Protein AF-A0A942A906-F1 (afdb_monomer_lite)

pLDDT: mean 72.09, std 16.48, range [29.58, 92.0]

Foldseek 3Di:
DVVVVVVVVVVVVVVVVVVVVVVVVVVVVVVVDPDDPVVVVVVVVVVVVVVVVVVVVCVVCVPVVVVVVVPLPQAPAADDPPDDPVNVVVVLVVVLVVQPDDDPVRHGDDSVVSVVVVVSNHD

Structure (mmCIF, N/CA/C/O backbone):
data_AF-A0A942A906-F1
#
_entry.id   AF-A0A942A906-F1
#
loop_
_atom_site.group_PDB
_atom_site.id
_atom_site.type_symbol
_atom_site.label_atom_id
_atom_site.label_alt_id
_atom_site.label_comp_id
_atom_site.label_asym_id
_atom_site.label_entity_id
_atom_site.label_seq_id
_atom_site.pdbx_PDB_ins_code
_atom_site.Cartn_x
_atom_site.Cartn_y
_atom_site.Cartn_z
_atom_site.occupancy
_atom_site.B_iso_or_equiv
_atom_site.auth_seq_id
_atom_site.auth_comp_id
_atom_site.auth_asym_id
_atom_site.auth_atom_id
_atom_site.pdbx_PDB_model_num
ATOM 1 N N . MET A 1 1 ? 7.268 -0.676 -21.645 1.00 37.44 1 MET A N 1
ATOM 2 C CA . MET A 1 1 ? 7.557 -1.535 -20.474 1.00 37.44 1 MET A CA 1
ATOM 3 C C . MET A 1 1 ? 8.355 -0.828 -19.366 1.00 37.44 1 MET A C 1
ATOM 5 O O . MET A 1 1 ? 8.077 -1.101 -18.215 1.00 37.44 1 MET A O 1
ATOM 9 N N . LEU A 1 2 ? 9.267 0.119 -19.655 1.00 29.58 2 LEU A N 1
ATOM 10 C CA . LEU A 1 2 ? 10.007 0.871 -18.611 1.00 29.58 2 LEU A CA 1
ATOM 11 C C . LEU A 1 2 ? 9.191 1.970 -17.884 1.00 29.58 2 LEU A C 1
ATOM 13 O O . LEU A 1 2 ? 9.541 2.383 -16.783 1.00 29.58 2 LEU A O 1
ATOM 17 N N . VAL A 1 3 ? 8.110 2.467 -18.497 1.00 37.16 3 VAL A N 1
ATOM 18 C CA . VAL A 1 3 ? 7.319 3.598 -17.972 1.00 37.16 3 VAL A CA 1
ATOM 19 C C . VAL A 1 3 ? 6.361 3.185 -16.845 1.00 37.16 3 VAL A C 1
ATOM 21 O O . VAL A 1 3 ? 6.133 3.982 -15.937 1.00 37.16 3 VAL A O 1
ATOM 24 N N . SER A 1 4 ? 5.829 1.952 -16.840 1.00 41.72 4 SER A N 1
ATOM 25 C CA . SER A 1 4 ? 4.913 1.513 -15.769 1.00 41.72 4 SER A CA 1
ATOM 26 C C . SER A 1 4 ? 5.662 1.241 -14.459 1.00 41.72 4 SER A C 1
ATOM 28 O O . SER A 1 4 ? 5.161 1.584 -13.389 1.00 41.72 4 SER A O 1
ATOM 30 N N . THR A 1 5 ? 6.910 0.763 -14.539 1.00 42.78 5 THR A N 1
ATOM 31 C CA . THR A 1 5 ? 7.800 0.581 -13.384 1.00 42.78 5 THR A CA 1
ATOM 32 C C . THR A 1 5 ? 8.054 1.906 -12.659 1.00 42.78 5 THR A C 1
ATOM 34 O O . THR A 1 5 ? 7.958 1.963 -11.437 1.00 42.78 5 THR A O 1
ATOM 37 N N . ASN A 1 6 ? 8.261 3.005 -13.396 1.00 48.62 6 ASN A N 1
ATOM 38 C CA . ASN A 1 6 ? 8.459 4.337 -12.807 1.00 48.62 6 ASN A CA 1
ATOM 39 C C . ASN A 1 6 ? 7.214 4.879 -12.082 1.00 48.62 6 ASN A C 1
ATOM 41 O O . ASN A 1 6 ? 7.346 5.625 -11.113 1.00 48.62 6 ASN A O 1
ATOM 45 N N . ARG A 1 7 ? 6.003 4.500 -12.512 1.00 48.91 7 ARG A N 1
ATOM 46 C CA . ARG A 1 7 ? 4.741 4.975 -11.910 1.00 48.91 7 ARG A CA 1
ATOM 47 C C . ARG A 1 7 ? 4.3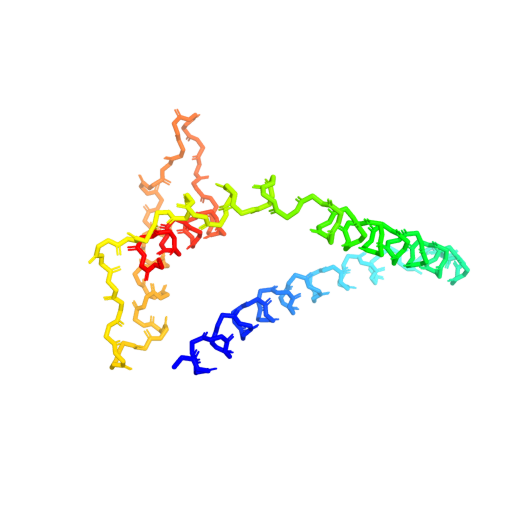87 4.212 -10.630 1.00 48.91 7 ARG A C 1
ATOM 49 O O . ARG A 1 7 ? 3.918 4.828 -9.678 1.00 48.91 7 ARG A O 1
ATOM 56 N N . ILE A 1 8 ? 4.686 2.913 -10.574 1.00 52.00 8 ILE A N 1
ATOM 57 C CA . ILE A 1 8 ? 4.527 2.084 -9.364 1.00 52.00 8 ILE A CA 1
ATOM 58 C C . ILE A 1 8 ? 5.540 2.499 -8.289 1.00 52.00 8 ILE A C 1
ATOM 60 O O . ILE A 1 8 ? 5.179 2.658 -7.124 1.00 52.00 8 ILE A O 1
ATOM 64 N N . ILE A 1 9 ? 6.788 2.776 -8.687 1.00 55.62 9 ILE A N 1
ATOM 65 C CA . ILE A 1 9 ? 7.816 3.308 -7.781 1.00 55.62 9 ILE A CA 1
ATOM 66 C C . ILE A 1 9 ? 7.381 4.667 -7.212 1.00 55.62 9 ILE A C 1
ATOM 68 O O . ILE A 1 9 ? 7.531 4.895 -6.016 1.00 55.62 9 ILE A O 1
ATOM 72 N N . ALA A 1 10 ? 6.776 5.545 -8.020 1.00 53.97 10 ALA A N 1
ATOM 73 C CA . ALA A 1 10 ? 6.285 6.843 -7.552 1.00 53.97 10 ALA A CA 1
ATOM 74 C C . ALA A 1 10 ? 5.132 6.730 -6.532 1.00 53.97 10 ALA A C 1
ATOM 76 O O . ALA A 1 10 ? 5.112 7.485 -5.560 1.00 53.97 10 ALA A O 1
ATOM 77 N N . PHE A 1 11 ? 4.210 5.773 -6.704 1.00 52.47 11 PHE A N 1
ATOM 78 C CA . PHE A 1 11 ? 3.159 5.487 -5.717 1.00 52.47 11 PHE A CA 1
ATOM 79 C C . PHE A 1 11 ? 3.720 4.961 -4.402 1.00 52.47 11 PHE A C 1
ATOM 81 O O . PHE A 1 11 ? 3.345 5.448 -3.336 1.00 52.47 11 PHE A O 1
ATOM 88 N N . TYR A 1 12 ? 4.658 4.016 -4.484 1.00 56.53 12 TYR A N 1
ATOM 89 C CA . TYR A 1 12 ? 5.374 3.523 -3.314 1.00 56.53 12 TYR A CA 1
ATOM 90 C C . TYR A 1 12 ? 6.107 4.659 -2.598 1.00 56.53 12 TYR A C 1
ATOM 92 O O . TYR A 1 12 ? 5.995 4.774 -1.384 1.00 56.53 12 TYR A O 1
ATOM 100 N N . TYR A 1 13 ? 6.782 5.549 -3.333 1.00 54.97 13 TYR A N 1
ATOM 101 C CA . TYR A 1 13 ? 7.473 6.703 -2.753 1.00 54.97 13 TYR A CA 1
ATOM 102 C C . TYR A 1 13 ? 6.521 7.708 -2.102 1.00 54.97 13 TYR A C 1
ATOM 104 O O . TYR A 1 13 ? 6.848 8.233 -1.044 1.00 54.97 13 TYR A O 1
ATOM 112 N N . ALA A 1 14 ? 5.353 7.981 -2.686 1.00 58.41 14 ALA A N 1
ATOM 113 C CA . ALA A 1 14 ? 4.393 8.932 -2.125 1.00 58.41 14 ALA A CA 1
ATOM 114 C C . ALA A 1 14 ? 3.747 8.415 -0.827 1.00 58.41 14 ALA A C 1
ATOM 116 O O . ALA A 1 14 ? 3.630 9.165 0.144 1.00 58.41 14 ALA A O 1
ATOM 117 N N . ILE A 1 15 ? 3.383 7.129 -0.791 1.00 62.69 15 ILE A N 1
ATOM 118 C CA . ILE A 1 15 ? 2.852 6.466 0.409 1.00 62.69 15 ILE A CA 1
ATOM 119 C C . ILE A 1 15 ? 3.948 6.381 1.478 1.00 62.69 15 ILE A C 1
ATOM 121 O O . ILE A 1 15 ? 3.737 6.809 2.610 1.00 62.69 15 ILE A O 1
ATOM 125 N N . PHE A 1 16 ? 5.157 5.961 1.093 1.00 58.25 16 PHE A N 1
ATOM 126 C CA . PHE A 1 16 ? 6.313 5.889 1.985 1.00 58.25 16 PHE A CA 1
ATOM 127 C C . PHE A 1 16 ? 6.698 7.256 2.565 1.00 58.25 16 PHE A C 1
ATOM 129 O O . PHE A 1 16 ? 7.010 7.347 3.746 1.00 58.25 16 PHE A O 1
ATOM 136 N N . LEU A 1 17 ? 6.642 8.340 1.782 1.00 52.59 17 LEU A N 1
ATOM 137 C CA . LEU A 1 17 ? 6.932 9.695 2.261 1.00 52.59 17 LEU A CA 1
ATOM 138 C C . LEU A 1 17 ? 5.856 10.195 3.240 1.00 52.59 17 LEU A C 1
ATOM 140 O O . LEU A 1 17 ? 6.182 10.867 4.217 1.00 52.59 17 LEU A O 1
ATOM 144 N N . SER A 1 18 ? 4.586 9.850 3.006 1.00 54.06 18 SER A N 1
ATOM 145 C CA . SER A 1 18 ? 3.477 10.193 3.905 1.00 54.06 18 SER A CA 1
ATOM 146 C C . SER A 1 18 ? 3.598 9.466 5.249 1.00 54.06 18 SER A C 1
ATOM 148 O O . SER A 1 18 ? 3.534 10.100 6.307 1.00 54.06 18 SER A O 1
ATOM 150 N N . ASP A 1 19 ? 3.898 8.166 5.205 1.00 57.78 19 ASP A N 1
ATOM 151 C CA . ASP A 1 19 ? 4.149 7.350 6.392 1.00 57.78 19 ASP A CA 1
ATOM 152 C C .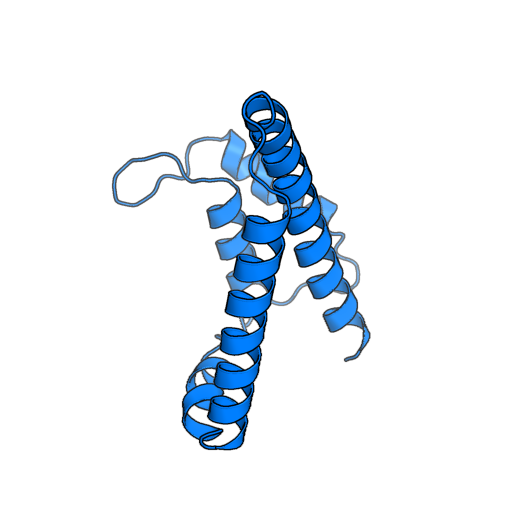 ASP A 1 19 ? 5.437 7.782 7.109 1.00 57.78 19 ASP A C 1
ATOM 154 O O . ASP A 1 19 ? 5.456 7.858 8.334 1.00 57.78 19 ASP A O 1
ATOM 158 N N . TYR A 1 20 ? 6.489 8.169 6.377 1.00 56.50 20 TYR A N 1
ATOM 159 C CA . TYR A 1 20 ? 7.738 8.698 6.937 1.00 56.50 20 TYR A CA 1
ATOM 160 C C . TYR A 1 20 ? 7.539 10.041 7.647 1.00 56.50 20 TYR A C 1
ATOM 162 O O . TYR A 1 20 ? 8.129 10.263 8.698 1.00 56.50 20 TYR A O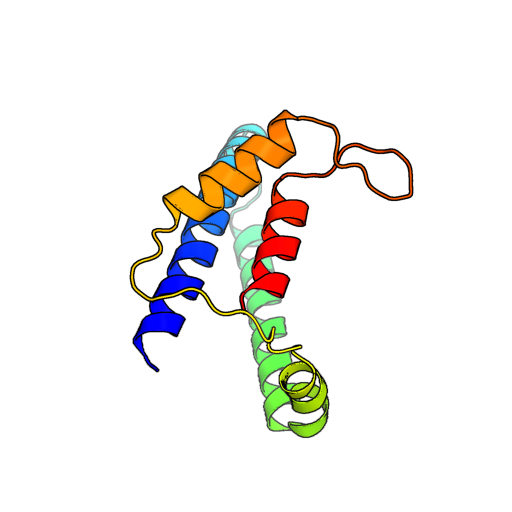 1
ATOM 170 N N . ILE A 1 21 ? 6.689 10.936 7.133 1.00 59.31 21 ILE A N 1
ATOM 171 C CA . ILE A 1 21 ? 6.349 12.205 7.802 1.00 59.31 21 ILE A CA 1
ATOM 172 C C . ILE A 1 21 ? 5.523 11.947 9.073 1.00 59.31 21 ILE A C 1
ATOM 174 O O . ILE A 1 21 ? 5.746 12.599 10.098 1.00 59.31 21 ILE A O 1
ATOM 178 N N . GLY A 1 22 ? 4.603 10.977 9.034 1.00 58.88 22 GLY A N 1
ATOM 179 C CA . GLY A 1 22 ? 3.860 10.514 10.209 1.00 58.88 22 GLY A CA 1
ATOM 180 C C . GLY A 1 22 ? 4.773 9.890 11.269 1.00 58.88 22 GLY A C 1
ATOM 181 O O . GLY A 1 22 ? 4.705 10.260 12.443 1.00 58.88 22 GLY A O 1
ATOM 182 N N . LEU A 1 23 ? 5.693 9.021 10.843 1.00 52.88 23 LEU A N 1
ATOM 183 C CA . LEU A 1 23 ? 6.688 8.378 11.694 1.00 52.88 23 LEU A CA 1
ATOM 184 C C . LEU A 1 23 ? 7.674 9.403 12.262 1.00 52.88 23 LEU A C 1
ATOM 186 O O . LEU A 1 23 ? 7.928 9.371 13.456 1.00 52.88 23 LEU A O 1
ATOM 190 N N . ASN A 1 24 ? 8.150 10.376 11.476 1.00 51.69 24 ASN A N 1
ATOM 191 C CA . ASN A 1 24 ? 9.008 11.461 11.966 1.00 51.69 24 ASN A CA 1
ATOM 192 C C . ASN A 1 24 ? 8.299 12.352 12.986 1.00 51.69 24 ASN A C 1
ATOM 194 O O . ASN A 1 24 ? 8.943 12.831 13.908 1.00 51.69 24 ASN A O 1
ATOM 198 N N . ARG A 1 25 ? 6.980 12.563 12.888 1.00 54.00 25 ARG A N 1
ATOM 199 C CA . ARG A 1 25 ? 6.217 13.262 13.939 1.00 54.00 25 ARG A CA 1
ATOM 200 C C . ARG A 1 25 ? 6.140 12.456 15.236 1.00 54.00 25 ARG A C 1
ATOM 202 O O . ARG A 1 25 ? 6.270 13.038 16.310 1.00 54.00 25 ARG A O 1
ATOM 209 N N . ILE A 1 26 ? 5.962 11.139 15.144 1.00 55.09 26 ILE A N 1
ATOM 210 C CA . ILE A 1 26 ? 5.924 10.235 16.305 1.00 55.09 26 ILE A CA 1
ATOM 211 C C . ILE A 1 26 ? 7.323 10.089 16.925 1.00 55.09 26 ILE A C 1
ATOM 213 O O . ILE A 1 26 ? 7.469 10.170 18.142 1.00 55.09 26 ILE A O 1
ATOM 217 N N . VAL A 1 27 ? 8.359 9.963 16.095 1.00 49.88 27 VAL A N 1
ATOM 218 C CA . VAL A 1 27 ? 9.773 9.871 16.485 1.00 49.88 27 VAL A CA 1
ATOM 219 C C . VAL A 1 27 ? 10.272 11.199 17.058 1.00 49.88 27 VAL A C 1
ATOM 221 O O . VAL A 1 27 ? 10.904 11.184 18.107 1.00 49.88 27 VAL A O 1
ATOM 224 N N . CYS A 1 28 ? 9.913 12.355 16.485 1.00 51.91 28 CYS A N 1
ATOM 225 C CA . CYS A 1 28 ? 10.178 13.669 17.091 1.00 51.91 28 CYS A CA 1
ATOM 226 C C . CYS A 1 28 ? 9.441 13.858 18.427 1.00 51.91 28 CYS A C 1
ATOM 228 O O . CYS A 1 28 ? 9.976 14.514 19.316 1.00 51.91 28 CYS A O 1
ATOM 230 N N . GLY A 1 29 ? 8.258 13.257 18.603 1.00 52.09 29 GLY A N 1
ATOM 231 C CA . GLY A 1 29 ? 7.561 13.189 19.893 1.00 52.09 29 GLY A CA 1
ATOM 232 C C . GLY A 1 29 ? 8.227 12.249 20.911 1.00 52.09 29 GLY A C 1
ATOM 233 O O . GLY A 1 29 ? 8.184 12.512 22.113 1.00 52.09 29 GLY A O 1
ATOM 234 N N . LEU A 1 30 ? 8.892 11.185 20.445 1.00 48.88 30 LEU A N 1
ATOM 235 C CA . LEU A 1 30 ? 9.670 10.248 21.268 1.00 48.88 30 LEU A CA 1
ATOM 236 C C . LEU A 1 30 ? 11.096 10.736 21.585 1.00 48.88 30 LEU A C 1
ATOM 238 O O . LEU A 1 30 ? 11.678 10.291 22.574 1.00 48.88 30 LEU A O 1
ATOM 242 N N . ASN A 1 31 ? 11.645 11.670 20.801 1.00 47.44 31 ASN A N 1
ATOM 243 C CA . ASN A 1 31 ? 13.017 12.183 20.926 1.00 47.44 31 ASN A CA 1
ATOM 244 C C . ASN A 1 31 ? 13.266 13.015 22.205 1.00 47.44 31 ASN A C 1
ATOM 246 O O . ASN A 1 31 ? 14.387 13.442 22.475 1.00 47.44 31 ASN A O 1
ATOM 250 N N . ASN A 1 32 ? 12.245 13.182 23.054 1.00 46.44 32 ASN A N 1
ATOM 251 C CA . ASN A 1 32 ? 12.414 13.614 24.446 1.00 46.44 32 ASN A CA 1
ATOM 252 C C . ASN A 1 32 ? 13.106 12.552 25.327 1.00 46.44 32 ASN A C 1
ATOM 254 O O . ASN A 1 32 ? 13.440 12.825 26.480 1.00 46.44 32 ASN A O 1
ATOM 258 N N . LYS A 1 33 ? 13.370 11.352 24.798 1.00 55.91 33 LYS A N 1
ATOM 259 C CA . LYS A 1 33 ? 14.303 10.377 25.366 1.00 55.91 33 LYS A CA 1
ATOM 260 C C . LYS A 1 33 ? 15.418 10.157 24.352 1.00 55.91 33 LYS A C 1
ATOM 262 O O . LYS A 1 33 ? 15.172 9.596 23.292 1.00 55.91 33 LYS A O 1
ATOM 267 N N . LYS A 1 34 ? 16.639 10.594 24.680 1.00 51.25 34 LYS A N 1
ATOM 268 C CA . LYS A 1 34 ? 17.858 10.321 23.902 1.00 51.25 34 LYS A CA 1
ATOM 269 C C . LYS A 1 34 ? 18.022 8.803 23.725 1.00 51.25 34 LYS A C 1
ATOM 271 O O . LYS A 1 34 ? 18.630 8.157 24.575 1.00 51.25 34 LYS A O 1
ATOM 276 N N . MET A 1 35 ? 17.482 8.227 22.651 1.00 61.22 35 MET A N 1
ATOM 277 C CA . MET A 1 35 ? 17.911 6.909 22.191 1.00 61.22 35 MET A CA 1
ATOM 278 C C . MET A 1 35 ? 19.276 7.090 21.521 1.00 61.22 35 MET A C 1
ATOM 280 O O . MET A 1 35 ? 19.427 7.974 20.676 1.00 61.22 35 MET A O 1
ATOM 284 N N . PRO A 1 36 ? 20.301 6.325 21.927 1.00 67.00 36 PRO A N 1
ATOM 285 C CA . PRO A 1 36 ? 21.643 6.493 21.399 1.00 67.00 36 PRO A CA 1
ATOM 286 C C . PRO A 1 36 ? 21.633 6.136 19.912 1.00 67.00 36 PRO A C 1
ATOM 288 O O . PRO A 1 36 ? 21.200 5.048 19.548 1.00 67.00 36 PRO A O 1
ATOM 291 N N . TYR A 1 37 ? 22.139 7.036 19.066 1.00 62.44 37 TYR A N 1
ATOM 292 C CA . TYR A 1 37 ? 22.309 6.856 17.615 1.00 62.44 37 TYR A CA 1
ATOM 293 C C . TYR A 1 37 ? 22.883 5.484 17.216 1.00 62.44 37 TYR A C 1
ATOM 295 O O . TYR A 1 37 ? 22.584 4.975 16.142 1.00 62.44 37 TYR A O 1
ATOM 303 N N . LEU A 1 38 ? 23.658 4.869 18.110 1.00 70.00 38 LEU A N 1
ATOM 304 C CA . LEU A 1 38 ? 24.199 3.522 17.977 1.00 70.00 38 LEU A CA 1
ATOM 305 C C . LEU A 1 38 ? 23.114 2.443 17.789 1.00 70.00 38 LEU A C 1
ATOM 307 O O . LEU A 1 38 ? 23.270 1.571 16.946 1.00 70.00 38 LEU A O 1
ATOM 311 N N . HIS A 1 39 ? 21.983 2.544 18.494 1.00 78.88 39 HIS A N 1
ATOM 312 C CA . HIS A 1 39 ? 20.890 1.571 18.399 1.00 78.88 39 HIS A CA 1
ATOM 313 C C . HIS A 1 39 ? 20.214 1.582 17.021 1.00 78.88 39 HIS A C 1
ATOM 315 O O . HIS A 1 39 ? 19.922 0.528 16.469 1.00 78.88 39 HIS A O 1
ATOM 321 N N . LEU A 1 40 ? 20.023 2.771 16.440 1.00 79.69 40 LEU A N 1
ATOM 322 C CA . LEU A 1 40 ? 19.451 2.918 15.097 1.00 79.69 40 LEU A CA 1
ATOM 323 C C . LEU A 1 40 ? 20.392 2.364 14.017 1.00 79.69 40 LEU A C 1
ATOM 325 O O . LEU A 1 40 ? 19.935 1.800 13.025 1.00 79.69 40 LEU A O 1
ATOM 329 N N . ILE A 1 41 ? 21.706 2.512 14.212 1.00 79.75 41 ILE A N 1
ATOM 330 C CA . ILE A 1 41 ? 22.721 1.954 13.309 1.00 79.75 41 ILE A CA 1
ATOM 331 C C . ILE A 1 41 ? 22.705 0.423 13.374 1.00 79.75 41 ILE A C 1
ATOM 333 O O . ILE A 1 41 ? 22.675 -0.226 12.329 1.00 79.75 41 ILE A O 1
ATOM 337 N N . ASP A 1 42 ? 22.665 -0.153 14.576 1.00 81.81 42 ASP A N 1
ATOM 338 C CA . ASP A 1 42 ? 22.599 -1.606 14.759 1.00 81.81 42 ASP A CA 1
ATOM 339 C C . ASP A 1 42 ? 21.320 -2.201 14.147 1.00 81.81 42 ASP A C 1
ATOM 341 O O . ASP A 1 42 ? 21.362 -3.250 13.498 1.00 81.81 42 ASP A O 1
ATOM 345 N N . GLU A 1 43 ? 20.189 -1.506 14.278 1.00 84.75 43 GLU A N 1
ATOM 346 C CA . GLU A 1 43 ? 18.918 -1.917 13.679 1.00 84.75 43 GLU A CA 1
ATOM 347 C C . GLU A 1 43 ? 18.963 -1.860 12.143 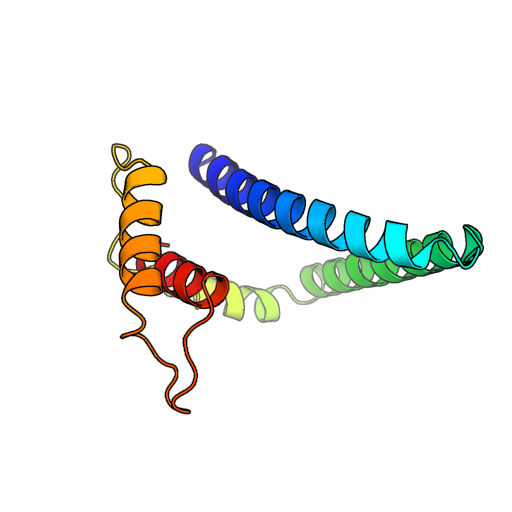1.00 84.75 43 GLU A C 1
ATOM 349 O O . GLU A 1 43 ? 18.580 -2.823 11.472 1.00 84.75 43 GLU A O 1
ATOM 354 N N . ALA A 1 44 ? 19.521 -0.789 11.570 1.00 87.50 44 ALA A N 1
ATOM 355 C CA . ALA A 1 44 ? 19.706 -0.662 10.125 1.00 87.50 44 ALA A CA 1
ATOM 356 C C . ALA A 1 44 ? 20.633 -1.753 9.556 1.00 87.50 44 ALA A C 1
ATOM 358 O O . ALA A 1 44 ? 20.351 -2.325 8.499 1.00 87.50 44 ALA A O 1
ATOM 359 N N . ILE A 1 45 ? 21.710 -2.097 10.272 1.00 89.06 45 ILE A N 1
ATOM 360 C CA . ILE A 1 45 ? 22.601 -3.211 9.915 1.00 89.06 45 ILE A CA 1
ATOM 361 C C . ILE A 1 45 ? 21.847 -4.548 9.986 1.00 89.06 45 ILE A C 1
ATOM 363 O O . ILE A 1 45 ? 21.997 -5.396 9.101 1.00 89.06 45 ILE A O 1
ATOM 367 N N . GLY A 1 46 ? 21.013 -4.745 11.009 1.00 92.00 46 GLY A N 1
ATOM 368 C CA . GLY A 1 46 ? 20.146 -5.916 11.142 1.00 92.00 46 GLY A CA 1
ATOM 369 C C . GLY A 1 46 ? 19.218 -6.098 9.939 1.00 92.00 46 GLY A C 1
ATOM 370 O O . GLY A 1 46 ? 19.162 -7.187 9.362 1.00 92.00 46 GLY A O 1
ATOM 371 N N . LEU A 1 47 ? 18.560 -5.020 9.509 1.00 89.31 47 LEU A N 1
ATOM 372 C CA . LEU A 1 47 ? 17.688 -5.015 8.332 1.00 89.31 47 LEU A CA 1
ATOM 373 C C . LEU A 1 47 ? 18.455 -5.332 7.044 1.00 89.31 47 LEU A C 1
ATOM 375 O O . LEU A 1 47 ? 18.038 -6.198 6.274 1.00 89.31 47 LEU A O 1
ATOM 379 N N . LEU A 1 48 ? 19.620 -4.713 6.839 1.00 91.25 48 LEU A N 1
ATOM 380 C CA . LEU A 1 48 ? 20.456 -4.961 5.662 1.00 91.25 48 LEU A CA 1
ATOM 381 C C . LEU A 1 48 ? 20.896 -6.433 5.569 1.00 91.25 48 LEU A C 1
ATOM 383 O O . LEU A 1 48 ? 20.893 -7.034 4.494 1.00 91.25 48 LEU A O 1
ATOM 387 N N . ASN A 1 49 ? 21.215 -7.052 6.706 1.00 88.50 49 ASN A N 1
ATOM 388 C CA . ASN A 1 49 ? 21.566 -8.469 6.766 1.00 88.50 49 ASN A CA 1
ATOM 389 C C . ASN A 1 49 ? 20.394 -9.395 6.409 1.00 88.50 49 ASN A C 1
ATOM 391 O O . ASN A 1 49 ? 20.610 -10.470 5.839 1.00 88.50 49 ASN A O 1
ATOM 395 N N . ILE A 1 50 ? 19.162 -8.999 6.736 1.00 88.94 50 ILE A N 1
ATOM 396 C CA . ILE A 1 50 ? 17.949 -9.727 6.347 1.00 88.94 50 ILE A CA 1
ATOM 397 C C . ILE A 1 50 ? 17.729 -9.607 4.837 1.00 88.94 50 ILE A C 1
ATOM 399 O O . ILE A 1 50 ? 17.539 -10.630 4.181 1.00 88.94 50 ILE A O 1
ATOM 403 N N . GLU A 1 51 ? 17.847 -8.408 4.268 1.00 86.44 51 GLU A N 1
ATOM 404 C CA . GLU A 1 51 ? 17.709 -8.183 2.823 1.00 86.44 51 GLU A CA 1
ATOM 405 C C . GLU A 1 51 ? 18.733 -8.996 2.018 1.00 86.44 51 GLU A C 1
ATOM 407 O O . GLU A 1 51 ? 18.371 -9.762 1.121 1.00 86.44 51 GLU A O 1
ATOM 412 N N . ILE A 1 52 ? 20.014 -8.944 2.406 1.00 90.56 52 ILE A N 1
ATOM 413 C CA . ILE A 1 52 ? 21.076 -9.751 1.778 1.00 90.56 52 ILE A CA 1
ATOM 414 C C . ILE A 1 52 ? 20.743 -11.244 1.856 1.00 90.56 52 ILE A C 1
ATOM 416 O O . ILE A 1 52 ? 20.968 -11.996 0.903 1.00 90.56 52 ILE A O 1
ATOM 420 N N . ARG A 1 53 ? 20.202 -11.698 2.991 1.00 91.25 53 ARG A N 1
ATOM 421 C CA . ARG A 1 53 ? 19.790 -13.089 3.175 1.00 91.25 53 ARG A CA 1
ATOM 422 C C . ARG A 1 53 ? 18.654 -13.447 2.221 1.00 91.25 53 ARG A C 1
ATOM 424 O O . ARG A 1 53 ? 18.773 -14.457 1.534 1.00 91.25 53 ARG A O 1
ATOM 431 N N . ILE A 1 54 ? 17.602 -12.635 2.131 1.00 83.56 54 ILE A N 1
ATOM 432 C CA . ILE A 1 54 ? 16.464 -12.856 1.223 1.00 83.56 54 ILE A CA 1
ATOM 433 C C . ILE A 1 54 ? 16.938 -12.922 -0.232 1.00 83.56 54 ILE A C 1
ATOM 435 O O . ILE A 1 54 ? 16.559 -13.844 -0.955 1.00 83.56 54 ILE A O 1
ATOM 439 N N . VAL A 1 55 ? 17.819 -12.011 -0.651 1.00 85.00 55 VAL A N 1
ATOM 440 C CA . VAL A 1 55 ? 18.409 -12.020 -1.999 1.00 85.00 55 VAL A CA 1
ATOM 441 C C . VAL A 1 55 ? 19.177 -13.317 -2.256 1.00 85.00 55 VAL A C 1
ATOM 443 O O . VAL A 1 55 ? 18.979 -13.952 -3.292 1.00 85.00 55 VAL A O 1
ATOM 446 N N . LYS A 1 56 ? 19.991 -13.779 -1.297 1.00 89.06 56 LYS A N 1
ATOM 447 C CA . LYS A 1 56 ? 20.680 -15.076 -1.404 1.00 89.06 56 LYS A CA 1
ATOM 448 C C . LYS A 1 56 ? 19.701 -16.241 -1.568 1.00 89.06 56 LYS A C 1
ATOM 450 O O . LYS A 1 56 ? 19.951 -17.119 -2.390 1.00 89.06 56 LYS A O 1
ATOM 455 N N . TRP A 1 57 ? 18.588 -16.251 -0.832 1.00 86.00 57 TRP A N 1
ATOM 456 C CA . TRP A 1 57 ? 17.551 -17.279 -0.984 1.00 86.00 57 TRP A CA 1
ATOM 457 C C . TRP A 1 57 ? 16.868 -17.217 -2.352 1.00 86.00 57 TRP A C 1
ATOM 459 O O . TRP A 1 57 ? 16.663 -18.269 -2.953 1.00 86.00 57 TRP A O 1
ATOM 469 N N . ARG A 1 58 ? 16.590 -16.019 -2.885 1.00 79.25 58 ARG A N 1
ATOM 470 C CA . ARG A 1 58 ? 16.024 -15.847 -4.236 1.00 79.25 58 ARG A CA 1
ATOM 471 C C . ARG A 1 58 ? 16.935 -16.390 -5.330 1.00 79.25 58 ARG A C 1
ATOM 473 O O . ARG A 1 58 ? 16.449 -17.036 -6.249 1.00 79.25 58 ARG A O 1
ATOM 480 N N . ILE A 1 59 ? 18.241 -16.152 -5.216 1.00 83.69 59 ILE A N 1
ATOM 481 C CA . ILE A 1 59 ? 19.231 -16.687 -6.162 1.00 83.69 59 ILE A CA 1
ATOM 482 C C . ILE A 1 59 ? 19.317 -18.213 -6.039 1.00 83.69 59 ILE A C 1
ATOM 484 O O . ILE A 1 59 ? 19.417 -18.907 -7.046 1.00 83.69 59 ILE A O 1
ATOM 488 N N . LYS A 1 60 ? 19.266 -18.745 -4.810 1.00 92.00 60 LYS A N 1
ATOM 489 C CA . LYS A 1 60 ? 19.416 -20.182 -4.550 1.00 92.00 60 LYS A CA 1
ATOM 490 C C . LYS A 1 60 ? 18.184 -21.007 -4.942 1.00 92.00 60 LYS A C 1
ATOM 492 O O . LYS A 1 60 ? 18.347 -22.149 -5.356 1.00 92.00 60 LYS A O 1
ATOM 497 N N . TYR A 1 61 ? 16.979 -20.451 -4.813 1.00 84.69 61 TYR A N 1
ATOM 498 C CA . TYR A 1 61 ? 15.718 -21.158 -5.071 1.00 84.69 61 TYR A CA 1
ATOM 499 C C . TYR A 1 61 ? 14.720 -20.287 -5.852 1.00 84.69 61 TYR A C 1
ATOM 501 O O . TYR A 1 61 ? 13.679 -19.909 -5.312 1.00 84.69 61 TYR A O 1
ATOM 509 N N . PRO A 1 62 ? 14.999 -19.958 -7.124 1.00 73.56 62 PRO A N 1
ATOM 510 C CA . PRO A 1 62 ? 14.176 -19.025 -7.896 1.00 73.56 62 PRO A CA 1
ATOM 511 C C . PRO A 1 62 ? 12.719 -19.491 -8.062 1.00 73.56 62 PRO A C 1
ATOM 513 O O . PRO A 1 62 ? 11.806 -18.666 -8.021 1.00 73.56 62 PRO A O 1
ATOM 516 N N . GLU A 1 63 ? 12.472 -20.799 -8.167 1.00 76.88 63 GLU A N 1
ATOM 517 C CA . GLU A 1 63 ? 11.133 -21.354 -8.416 1.00 76.88 63 GLU A CA 1
ATOM 518 C C . GLU A 1 63 ? 10.134 -21.093 -7.275 1.00 76.88 63 GLU A C 1
ATOM 520 O O . GLU A 1 63 ? 8.961 -20.812 -7.528 1.00 76.88 63 GLU A O 1
ATOM 525 N N . GLN A 1 64 ? 10.593 -21.089 -6.017 1.00 68.69 64 GLN A N 1
ATOM 526 C CA . GLN A 1 64 ? 9.742 -20.798 -4.852 1.00 68.69 64 GLN A CA 1
ATOM 527 C C . GLN A 1 64 ? 9.248 -19.343 -4.847 1.00 68.69 64 GLN A C 1
ATOM 529 O O . GLN A 1 64 ? 8.162 -19.051 -4.348 1.00 68.69 64 GLN A O 1
ATOM 534 N N . PHE A 1 65 ? 10.025 -18.432 -5.438 1.00 63.06 65 PHE A N 1
ATOM 535 C CA . PHE A 1 65 ? 9.664 -17.020 -5.566 1.00 63.06 65 PHE A CA 1
ATOM 536 C C . PHE A 1 65 ? 8.910 -16.723 -6.871 1.00 63.06 65 PHE A C 1
ATOM 538 O O . PHE A 1 65 ? 8.102 -15.796 -6.907 1.00 63.06 65 PHE A O 1
ATOM 545 N N . GLN A 1 66 ? 9.103 -17.524 -7.924 1.00 57.91 66 GLN A N 1
ATOM 546 C CA . GLN A 1 66 ? 8.342 -17.409 -9.173 1.00 57.91 66 GLN A CA 1
ATOM 547 C C . GLN A 1 66 ? 6.874 -17.812 -9.016 1.00 57.91 66 GLN A C 1
ATOM 549 O O . GLN A 1 66 ? 6.016 -17.197 -9.641 1.00 57.91 66 GLN A O 1
ATOM 554 N N . GLN A 1 67 ? 6.546 -18.775 -8.150 1.00 53.84 67 GLN A N 1
ATOM 555 C CA . GLN A 1 67 ? 5.147 -19.148 -7.894 1.00 53.84 67 GLN A CA 1
ATOM 556 C C . GLN A 1 67 ? 4.316 -18.010 -7.269 1.00 53.84 67 GLN A C 1
ATOM 558 O O . GLN A 1 67 ? 3.101 -17.984 -7.442 1.00 53.84 67 GLN A O 1
ATOM 563 N N . HIS A 1 68 ? 4.952 -17.045 -6.594 1.00 51.06 68 HIS A N 1
ATOM 564 C CA . HIS A 1 68 ? 4.288 -15.815 -6.142 1.00 51.06 68 HIS A CA 1
ATOM 565 C C . HIS A 1 68 ? 4.135 -14.771 -7.260 1.00 51.06 68 HIS A C 1
ATOM 567 O O . HIS A 1 68 ? 3.160 -14.029 -7.254 1.00 51.06 68 HIS A O 1
ATOM 573 N N . ALA A 1 69 ? 5.056 -14.723 -8.229 1.00 50.41 69 ALA A N 1
ATOM 574 C CA . ALA A 1 69 ? 4.989 -13.790 -9.357 1.00 50.41 69 ALA A CA 1
ATOM 575 C C . ALA A 1 69 ? 4.013 -14.259 -10.453 1.00 50.41 69 ALA A C 1
ATOM 577 O O . ALA A 1 69 ? 3.237 -13.466 -10.970 1.00 50.41 69 ALA A O 1
ATOM 578 N N . ASN A 1 70 ? 3.989 -15.559 -10.760 1.00 49.16 70 ASN A N 1
ATOM 579 C CA . ASN A 1 70 ? 3.126 -16.148 -11.794 1.00 49.16 70 ASN A CA 1
ATOM 580 C C . ASN A 1 70 ? 1.669 -16.342 -11.340 1.00 49.16 70 ASN A C 1
ATOM 582 O O . ASN A 1 70 ? 0.821 -16.739 -12.133 1.00 49.16 70 ASN A O 1
ATOM 586 N N . LYS A 1 71 ? 1.384 -16.081 -10.059 1.00 51.72 71 LYS A N 1
ATOM 587 C CA . LYS A 1 71 ? 0.036 -16.059 -9.479 1.00 51.72 71 LYS A CA 1
ATOM 588 C C . LYS A 1 71 ? -0.423 -14.638 -9.139 1.00 51.72 71 LYS A C 1
ATOM 590 O O . LYS A 1 71 ? -1.440 -14.479 -8.467 1.00 51.72 71 LYS A O 1
ATOM 595 N N . LEU A 1 72 ? 0.316 -13.614 -9.584 1.00 55.81 72 LEU A N 1
ATOM 596 C CA . LEU A 1 72 ? -0.244 -12.275 -9.706 1.00 55.81 72 LEU A CA 1
ATOM 597 C C . LEU A 1 72 ? -1.370 -12.407 -10.725 1.00 55.81 72 LEU A C 1
ATOM 599 O O . LEU A 1 72 ? -1.126 -12.645 -11.906 1.00 55.81 72 LEU A O 1
ATOM 603 N N . PHE A 1 73 ? -2.602 -12.390 -10.227 1.00 54.00 73 PHE A N 1
ATOM 604 C CA . PHE A 1 73 ? -3.787 -12.278 -11.052 1.00 54.00 73 PHE A CA 1
ATOM 605 C C . PHE A 1 73 ? -3.627 -10.991 -11.853 1.00 54.00 73 PHE A C 1
ATOM 607 O O . PHE A 1 73 ? -3.907 -9.925 -11.328 1.00 54.00 73 PHE A O 1
ATOM 614 N N . LEU A 1 74 ? -3.121 -11.094 -13.082 1.00 60.44 74 LEU A N 1
ATOM 615 C CA . LEU A 1 74 ? -3.218 -10.014 -14.051 1.00 60.44 74 LEU A CA 1
ATOM 616 C C . LEU A 1 74 ? -4.709 -9.789 -14.235 1.00 60.44 74 LEU A C 1
ATOM 618 O O . LEU A 1 74 ? -5.406 -10.655 -14.782 1.00 60.44 74 LEU A O 1
ATOM 622 N N . SER A 1 75 ? -5.213 -8.686 -13.693 1.00 65.25 75 SER A N 1
ATOM 623 C CA . SER A 1 75 ? -6.609 -8.352 -13.886 1.00 65.25 75 SER A CA 1
ATOM 624 C C . SER A 1 75 ? -6.889 -8.243 -15.390 1.00 65.25 75 SER A C 1
ATOM 626 O O . SER A 1 75 ? -6.094 -7.659 -16.131 1.00 65.25 75 SER A O 1
ATOM 628 N N . PRO A 1 76 ? -8.017 -8.780 -15.892 1.00 72.88 76 PRO A N 1
ATOM 629 C CA . PRO A 1 76 ? -8.407 -8.586 -17.288 1.00 72.88 76 PRO A CA 1
ATOM 630 C C . PRO A 1 76 ? -8.674 -7.105 -17.619 1.00 72.88 76 PRO A C 1
ATOM 632 O O . PRO A 1 76 ? -8.784 -6.744 -18.791 1.00 72.88 76 PRO A O 1
ATOM 635 N N . LEU A 1 77 ? -8.795 -6.251 -16.597 1.00 77.69 77 LEU A N 1
ATOM 636 C CA . LEU A 1 77 ? -8.973 -4.813 -16.718 1.00 77.69 77 LEU A CA 1
ATOM 637 C C . LEU A 1 77 ? -7.627 -4.110 -16.520 1.00 77.69 77 LEU A C 1
ATOM 639 O O . LEU A 1 77 ? -6.967 -4.300 -15.506 1.00 77.69 77 LEU A O 1
ATOM 643 N N . HIS A 1 78 ? -7.260 -3.250 -17.467 1.00 76.25 78 HIS A N 1
ATOM 644 C CA . HIS A 1 78 ? -6.094 -2.376 -17.371 1.00 76.25 78 HIS A CA 1
ATOM 645 C C . HIS A 1 78 ? -6.526 -0.922 -17.559 1.00 76.25 78 HIS A C 1
ATOM 647 O O . HIS A 1 78 ? -7.547 -0.630 -18.185 1.00 76.25 78 HIS A O 1
ATOM 653 N N . LEU A 1 79 ? -5.747 -0.002 -17.001 1.00 79.69 79 LEU A N 1
ATOM 654 C CA . LEU A 1 79 ? -5.984 1.430 -17.152 1.00 79.69 79 LEU A CA 1
ATOM 655 C C . LEU A 1 79 ? -5.394 1.907 -18.479 1.00 79.69 79 LEU A C 1
ATOM 657 O O . LEU A 1 79 ? -4.229 1.640 -18.764 1.00 79.69 79 LEU A O 1
ATOM 661 N N . ASP A 1 80 ? -6.188 2.642 -19.257 1.00 82.50 80 ASP A N 1
ATOM 662 C CA . ASP A 1 80 ? -5.705 3.331 -20.458 1.00 82.50 80 ASP A CA 1
ATOM 663 C C . ASP A 1 80 ? -4.703 4.434 -20.072 1.00 82.50 80 ASP A C 1
ATOM 665 O O . ASP A 1 80 ? -4.812 5.050 -19.005 1.00 82.50 80 ASP A O 1
ATOM 669 N N . ASP A 1 81 ? -3.772 4.737 -20.973 1.00 76.25 81 ASP A N 1
ATOM 670 C CA . ASP A 1 81 ? -2.682 5.706 -20.819 1.00 76.25 81 ASP A CA 1
ATOM 671 C C . ASP A 1 81 ? -3.191 7.118 -20.492 1.00 76.25 81 ASP A C 1
ATOM 673 O O . ASP A 1 81 ? -2.503 7.919 -19.854 1.00 76.25 81 ASP A O 1
ATOM 677 N N . LYS A 1 82 ? -4.425 7.409 -20.917 1.00 80.69 82 LYS A N 1
ATOM 678 C CA . LYS A 1 82 ? -5.144 8.670 -20.696 1.00 80.69 82 LYS A CA 1
ATOM 679 C C . LYS A 1 82 ? -5.684 8.815 -19.276 1.00 80.69 82 LYS A C 1
ATOM 681 O O . LYS A 1 82 ? -6.100 9.906 -18.886 1.00 80.69 82 LYS A O 1
ATOM 686 N N . THR A 1 83 ? -5.707 7.733 -18.502 1.00 76.56 83 THR A N 1
ATOM 687 C CA . THR A 1 83 ? -6.262 7.745 -17.152 1.00 76.56 83 THR A CA 1
ATOM 688 C C . THR A 1 83 ? -5.294 8.436 -16.200 1.00 76.56 83 THR A C 1
ATOM 690 O O . THR A 1 83 ? -4.149 8.013 -16.010 1.00 76.56 83 THR A O 1
ATOM 693 N N . SER A 1 84 ? -5.760 9.521 -15.582 1.00 78.19 84 SER A N 1
ATOM 694 C CA . SER A 1 84 ? -5.007 10.207 -14.539 1.00 78.19 84 SER A CA 1
ATOM 695 C C . SER A 1 84 ? -5.175 9.478 -13.202 1.00 78.19 84 SER A C 1
ATOM 697 O O . SER A 1 84 ? -6.229 8.911 -12.910 1.00 78.19 84 SER A O 1
ATOM 699 N N . LEU A 1 85 ? -4.148 9.533 -12.354 1.00 74.38 85 LEU A N 1
ATOM 700 C CA . LEU A 1 85 ? -4.220 8.979 -10.996 1.00 74.38 85 LEU A CA 1
ATOM 701 C C . LEU A 1 85 ? -5.267 9.686 -10.135 1.00 74.38 85 LEU A C 1
ATOM 703 O O . LEU A 1 85 ? -5.833 9.078 -9.232 1.00 74.38 85 LEU A O 1
ATOM 707 N N . VAL A 1 86 ? -5.551 10.950 -10.452 1.00 80.94 86 VAL A N 1
ATOM 708 C CA . VAL A 1 86 ? -6.586 11.741 -9.788 1.00 80.94 86 VAL A CA 1
ATOM 709 C C . VAL A 1 86 ? -7.956 11.107 -10.007 1.00 80.94 86 VAL A C 1
ATOM 711 O O . VAL A 1 86 ? -8.692 10.956 -9.041 1.00 80.94 86 VAL A O 1
ATOM 714 N N . ASN A 1 87 ? -8.253 10.628 -11.220 1.00 83.81 87 ASN A N 1
ATOM 715 C CA . ASN A 1 87 ? -9.540 9.996 -11.532 1.00 83.81 87 ASN A CA 1
ATOM 716 C C . ASN A 1 87 ? -9.778 8.743 -10.667 1.00 83.81 87 ASN A C 1
ATOM 718 O O . ASN A 1 87 ? -10.883 8.505 -10.191 1.00 83.81 87 ASN A O 1
ATOM 722 N N . ILE A 1 88 ? -8.729 7.946 -10.433 1.00 84.25 88 ILE A N 1
ATOM 723 C CA . ILE A 1 88 ? -8.807 6.741 -9.592 1.00 84.25 88 ILE A CA 1
ATOM 724 C C . ILE A 1 88 ? -8.934 7.133 -8.121 1.00 84.25 88 ILE A C 1
ATOM 726 O O . ILE A 1 88 ? -9.778 6.598 -7.404 1.00 84.25 88 ILE A O 1
ATOM 730 N N . MET A 1 89 ? -8.122 8.093 -7.672 1.00 83.88 89 MET A N 1
ATOM 731 C CA . MET A 1 89 ? -8.139 8.558 -6.289 1.00 83.88 89 MET A CA 1
ATOM 732 C C . MET A 1 89 ? -9.476 9.205 -5.919 1.00 83.88 89 MET A C 1
ATOM 734 O O . MET A 1 89 ? -9.928 9.045 -4.790 1.00 83.88 89 MET A O 1
ATOM 738 N N . GLU A 1 90 ? -10.135 9.890 -6.851 1.00 88.38 90 GLU A N 1
ATOM 739 C CA . GLU A 1 90 ? -11.462 10.475 -6.656 1.00 88.38 90 GLU A CA 1
ATOM 740 C C . GLU A 1 90 ? -12.525 9.394 -6.418 1.00 88.38 90 GLU A C 1
ATOM 742 O O . GLU A 1 90 ? -13.296 9.491 -5.462 1.00 88.38 90 GLU A O 1
ATOM 747 N N . ILE A 1 91 ? -12.499 8.307 -7.200 1.00 88.81 91 ILE A N 1
ATOM 748 C CA . ILE A 1 91 ? -13.391 7.151 -7.010 1.00 88.81 91 ILE A CA 1
ATOM 749 C C . ILE A 1 91 ? -13.116 6.469 -5.663 1.00 88.81 91 ILE A C 1
ATOM 751 O O . ILE A 1 91 ? -14.042 6.252 -4.878 1.00 88.81 91 ILE A O 1
ATOM 755 N N . VAL A 1 92 ? -11.849 6.162 -5.362 1.00 88.31 92 VAL A N 1
ATOM 756 C CA . VAL A 1 92 ? -11.447 5.516 -4.099 1.00 88.31 92 VAL A CA 1
ATOM 757 C C . VAL A 1 92 ? -11.824 6.388 -2.896 1.00 88.31 92 VAL A C 1
ATOM 759 O O . VAL A 1 92 ? -12.368 5.887 -1.910 1.00 88.31 92 VAL A O 1
ATOM 762 N N . SER A 1 93 ? -11.609 7.702 -2.990 1.00 85.12 93 SER A N 1
ATOM 763 C CA . SER A 1 93 ? -11.951 8.660 -1.935 1.00 85.12 93 SER A CA 1
ATOM 764 C C . SER A 1 93 ? -13.461 8.792 -1.755 1.00 85.12 93 SER A C 1
ATOM 766 O O . SER A 1 93 ? -13.935 8.771 -0.622 1.00 85.12 93 SER A O 1
ATOM 768 N N . GLY A 1 94 ? -14.238 8.865 -2.840 1.00 89.44 94 GLY A N 1
ATOM 769 C CA . GLY A 1 94 ? -15.701 8.909 -2.779 1.00 89.44 94 GLY A CA 1
ATOM 770 C C . GLY A 1 94 ? -16.293 7.660 -2.121 1.00 89.44 94 GLY A C 1
ATOM 771 O O . GLY A 1 94 ? -17.164 7.756 -1.251 1.00 89.44 94 GLY A O 1
ATOM 772 N N . LEU A 1 95 ? -15.762 6.483 -2.459 1.00 89.56 95 LEU A N 1
ATOM 773 C CA . LEU A 1 95 ? -16.150 5.218 -1.835 1.00 89.56 95 LEU A CA 1
ATOM 774 C C . LEU A 1 95 ? -15.777 5.164 -0.349 1.00 89.56 95 LEU A C 1
ATOM 776 O O . LEU A 1 95 ? -16.612 4.771 0.469 1.00 89.56 95 LEU A O 1
ATOM 780 N N . PHE A 1 96 ? -14.574 5.604 0.022 1.00 88.31 96 PHE A N 1
ATOM 781 C CA . PHE A 1 96 ? -14.142 5.669 1.419 1.00 88.31 96 PHE A CA 1
ATOM 782 C C . PHE A 1 96 ? -15.020 6.622 2.249 1.00 88.31 96 PHE A C 1
ATOM 784 O O . PHE A 1 96 ? -15.512 6.254 3.318 1.00 88.31 96 PHE A O 1
ATOM 791 N N . LEU A 1 97 ? -15.294 7.822 1.728 1.00 89.38 97 LEU A N 1
ATOM 792 C CA . LEU A 1 97 ? -16.129 8.828 2.391 1.00 89.38 97 LEU A CA 1
ATOM 793 C C . LEU A 1 97 ? -17.587 8.386 2.543 1.00 89.38 97 LEU A C 1
ATOM 795 O O . LEU A 1 97 ? -18.244 8.790 3.503 1.00 89.38 97 LEU A O 1
ATOM 799 N N . SER A 1 98 ? -18.085 7.523 1.652 1.00 91.81 98 SER A N 1
ATOM 800 C CA . SER A 1 98 ? -19.441 6.975 1.755 1.00 91.81 98 SER A CA 1
ATOM 801 C C . SER A 1 98 ? -19.674 6.177 3.044 1.00 91.81 98 SER A C 1
ATOM 803 O O . SER A 1 98 ? -20.822 6.024 3.459 1.00 91.81 98 SER A O 1
ATOM 805 N N . LYS A 1 99 ? -18.606 5.641 3.667 1.00 86.56 99 LYS A N 1
ATOM 806 C CA . LYS A 1 99 ? -18.649 4.723 4.824 1.00 86.56 99 LYS A CA 1
ATOM 807 C C . LYS A 1 99 ? -19.539 3.487 4.621 1.00 86.56 99 LYS A C 1
ATOM 809 O O . LYS A 1 99 ? -19.872 2.807 5.587 1.00 86.56 99 LYS A O 1
ATOM 814 N N . ARG A 1 100 ? -19.926 3.182 3.377 1.00 88.38 100 ARG A N 1
ATOM 815 C CA . ARG A 1 100 ? -20.757 2.017 3.033 1.00 88.38 100 ARG A CA 1
ATOM 816 C C . ARG A 1 100 ? -19.937 0.758 2.778 1.00 88.38 100 ARG A C 1
ATOM 818 O O . ARG A 1 100 ? -20.496 -0.332 2.774 1.00 88.38 100 ARG A O 1
ATOM 825 N N . ILE A 1 101 ? -18.629 0.906 2.578 1.00 89.50 101 ILE A N 1
ATOM 826 C CA . ILE A 1 101 ? -17.703 -0.217 2.458 1.00 89.50 101 ILE A CA 1
ATOM 827 C C . ILE A 1 101 ? -17.176 -0.563 3.848 1.00 89.50 101 ILE A C 1
ATOM 829 O O . ILE A 1 101 ? -16.479 0.226 4.490 1.00 89.50 101 ILE A O 1
ATOM 833 N N . VAL A 1 102 ? -17.517 -1.763 4.299 1.00 91.94 102 VAL A N 1
ATOM 834 C CA . VAL A 1 102 ? -17.080 -2.336 5.570 1.00 91.94 102 VAL A CA 1
ATOM 835 C C . VAL A 1 102 ? -16.430 -3.688 5.312 1.00 91.94 102 VAL A C 1
ATOM 837 O O . VAL A 1 102 ? -16.758 -4.375 4.343 1.00 91.94 102 VAL A O 1
ATOM 840 N N . TYR A 1 103 ? -15.508 -4.085 6.180 1.00 90.38 103 TYR A N 1
ATOM 841 C CA . TYR A 1 103 ? -15.011 -5.457 6.182 1.00 90.38 103 TYR A CA 1
ATOM 842 C C . TYR A 1 103 ? -16.131 -6.426 6.588 1.00 90.38 103 TYR A C 1
ATOM 844 O O . TYR A 1 103 ? -17.115 -6.040 7.218 1.00 90.38 103 TYR A O 1
ATOM 852 N N . GLN A 1 104 ? -15.939 -7.720 6.324 1.00 87.00 104 GLN A N 1
ATOM 853 C CA . GLN A 1 104 ? -16.882 -8.775 6.731 1.00 87.00 104 GLN A CA 1
ATOM 854 C C . GLN A 1 104 ? -17.127 -8.826 8.251 1.00 87.00 104 GLN A C 1
ATOM 856 O O . GLN A 1 104 ? -18.158 -9.310 8.700 1.00 87.00 104 GLN A O 1
ATOM 861 N N . ASN A 1 105 ? -16.198 -8.292 9.048 1.00 90.06 105 ASN A N 1
ATOM 862 C CA . ASN A 1 105 ? -16.331 -8.156 10.500 1.00 90.06 105 ASN A CA 1
ATOM 863 C C . ASN A 1 105 ? -17.141 -6.912 10.940 1.00 90.06 105 ASN A C 1
ATOM 865 O O . ASN A 1 105 ? -17.208 -6.625 12.133 1.00 90.06 105 ASN A O 1
ATOM 869 N N . GLY A 1 106 ? -17.704 -6.147 9.997 1.00 88.62 106 GLY A N 1
ATOM 870 C CA . GLY A 1 106 ? -18.520 -4.955 10.246 1.00 88.62 106 GLY A CA 1
ATOM 871 C C . GLY A 1 106 ? -17.738 -3.673 10.552 1.00 88.62 106 GLY A C 1
ATOM 872 O O . GLY A 1 106 ? -18.352 -2.622 10.732 1.00 88.62 106 GLY A O 1
ATOM 873 N N . LYS A 1 107 ? -16.399 -3.715 10.608 1.00 90.88 107 LYS A N 1
ATOM 874 C CA . LYS A 1 107 ? -15.571 -2.516 10.817 1.00 90.88 107 LYS A CA 1
ATOM 875 C C . LYS A 1 107 ? -15.452 -1.692 9.527 1.00 90.88 107 LYS A C 1
ATOM 877 O O . LYS A 1 107 ? -15.419 -2.278 8.441 1.00 90.88 107 LYS A O 1
ATOM 882 N N . PRO A 1 108 ? -15.343 -0.354 9.620 1.00 87.44 108 PRO A N 1
ATOM 883 C CA . PRO A 1 108 ? -15.115 0.493 8.452 1.00 87.44 108 PRO A CA 1
ATOM 884 C C . PRO A 1 108 ? -13.787 0.143 7.774 1.00 87.44 108 PRO A C 1
ATOM 886 O O . PRO A 1 108 ? -12.799 -0.136 8.456 1.00 87.44 108 PRO A O 1
ATOM 889 N N . VAL A 1 109 ? -13.774 0.164 6.439 1.00 91.44 109 VAL A N 1
ATOM 890 C CA . VAL A 1 109 ? -12.567 -0.119 5.654 1.00 91.44 109 VAL A CA 1
ATOM 891 C C . VAL A 1 109 ? -11.524 0.985 5.832 1.00 91.44 109 VAL A C 1
ATOM 893 O O . VAL A 1 109 ? -11.872 2.164 5.888 1.00 91.44 109 VAL A O 1
ATOM 896 N N . HIS A 1 110 ? -10.242 0.628 5.906 1.00 88.44 110 HIS A N 1
ATOM 897 C CA . HIS A 1 110 ? -9.153 1.602 5.851 1.00 88.44 110 HIS A CA 1
ATOM 898 C C . HIS A 1 110 ? -8.892 2.038 4.404 1.00 88.44 110 HIS A C 1
ATOM 900 O O . HIS A 1 110 ? -8.936 1.221 3.484 1.00 88.44 110 HIS A O 1
ATOM 906 N N . LEU A 1 111 ? -8.558 3.318 4.199 1.00 82.75 111 LEU A N 1
ATOM 907 C CA . LEU A 1 111 ? -8.261 3.864 2.867 1.00 82.75 111 LEU A CA 1
ATOM 908 C C . LEU A 1 111 ? -7.131 3.090 2.170 1.00 82.75 111 LEU A C 1
ATOM 910 O O . LEU A 1 111 ? -7.208 2.826 0.974 1.00 82.75 111 LEU A O 1
ATOM 914 N N . THR A 1 112 ? -6.121 2.670 2.930 1.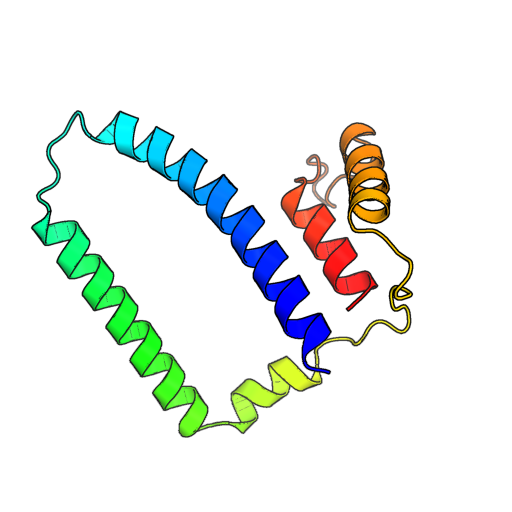00 82.69 112 THR A N 1
ATOM 915 C CA . THR A 1 112 ? -4.982 1.892 2.430 1.00 82.69 112 THR A CA 1
ATOM 916 C C . THR A 1 112 ? -5.403 0.536 1.866 1.00 82.69 112 THR A C 1
ATOM 918 O O . THR A 1 112 ? -4.924 0.133 0.811 1.00 82.69 112 THR A O 1
ATOM 921 N N . ASP A 1 113 ? -6.321 -0.161 2.534 1.00 86.81 113 ASP A N 1
ATOM 922 C CA . ASP A 1 113 ? -6.779 -1.479 2.085 1.00 86.81 113 ASP A CA 1
ATOM 923 C C . ASP A 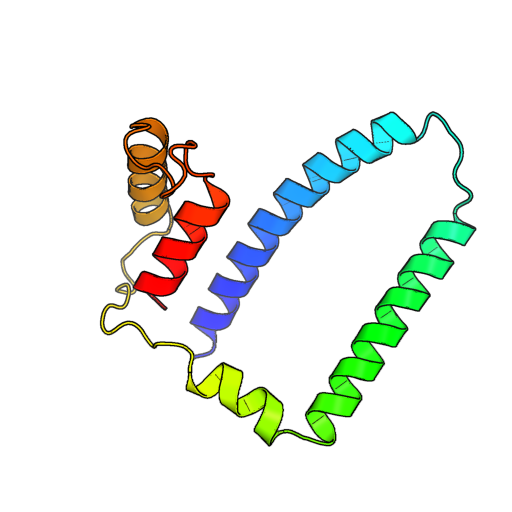1 113 ? -7.733 -1.366 0.895 1.00 86.81 113 ASP A C 1
ATOM 925 O O . ASP A 1 113 ? -7.700 -2.200 -0.009 1.00 86.81 113 ASP A O 1
ATOM 929 N N . LEU A 1 114 ? -8.528 -0.294 0.846 1.00 88.06 114 LEU A N 1
ATOM 930 C CA . LEU A 1 114 ? -9.346 0.022 -0.320 1.00 88.06 114 LEU A CA 1
ATOM 931 C C . LEU A 1 114 ? -8.472 0.360 -1.540 1.00 88.06 114 LEU A C 1
ATOM 933 O O . LEU A 1 114 ? -8.744 -0.122 -2.635 1.00 88.06 114 LEU A O 1
ATOM 937 N N . GLY A 1 115 ? -7.389 1.120 -1.351 1.00 86.69 115 GLY A N 1
ATOM 938 C CA . GLY A 1 115 ? -6.408 1.406 -2.401 1.00 86.69 115 GLY A CA 1
ATOM 939 C C . GLY A 1 115 ? -5.742 0.140 -2.946 1.00 86.69 115 GLY A C 1
ATOM 940 O O . GLY A 1 115 ? -5.675 -0.036 -4.160 1.00 86.69 115 GLY A O 1
ATOM 941 N N . LYS A 1 116 ? -5.350 -0.792 -2.067 1.00 83.88 116 LYS A N 1
ATOM 942 C CA . LYS A 1 116 ? -4.816 -2.106 -2.468 1.00 83.88 116 LYS A CA 1
ATOM 943 C C . LYS A 1 116 ? -5.827 -2.935 -3.258 1.00 83.88 116 LYS A C 1
ATOM 945 O O . LYS A 1 116 ? -5.453 -3.601 -4.212 1.00 83.88 116 LYS A O 1
ATOM 950 N N . ALA A 1 117 ? -7.111 -2.892 -2.906 1.00 86.62 117 ALA A N 1
ATOM 951 C CA . ALA A 1 117 ? -8.134 -3.599 -3.676 1.00 86.62 117 ALA A CA 1
ATOM 952 C C . ALA A 1 117 ? -8.244 -3.068 -5.118 1.00 86.62 117 ALA A C 1
ATOM 954 O O . ALA A 1 117 ? -8.411 -3.848 -6.051 1.00 86.62 117 ALA A O 1
ATOM 955 N N . PHE A 1 118 ? -8.110 -1.752 -5.308 1.00 85.88 118 PHE A N 1
ATOM 956 C CA . PHE A 1 118 ? -8.074 -1.133 -6.637 1.00 85.88 118 PHE A CA 1
ATOM 957 C C . PHE A 1 118 ? -6.775 -1.430 -7.387 1.00 85.88 118 PHE A C 1
ATOM 959 O O . PHE A 1 118 ? -6.808 -1.630 -8.596 1.00 85.88 118 PHE A O 1
ATOM 966 N N . GLU A 1 119 ? -5.649 -1.505 -6.680 1.00 80.50 119 GLU A N 1
ATOM 967 C CA . GLU A 1 119 ? -4.379 -1.964 -7.242 1.00 80.50 119 GLU A CA 1
ATOM 968 C C . GLU A 1 119 ? -4.531 -3.370 -7.839 1.00 80.50 119 GLU A C 1
ATOM 970 O O . GLU A 1 119 ? -4.219 -3.576 -9.004 1.00 80.50 119 GLU A O 1
ATOM 975 N N . TRP A 1 120 ? -5.128 -4.307 -7.098 1.00 80.31 120 TRP A N 1
ATOM 976 C CA . TRP A 1 120 ? -5.390 -5.670 -7.579 1.00 80.31 120 TRP A CA 1
ATOM 977 C C . TRP A 1 120 ? -6.390 -5.736 -8.742 1.00 80.31 120 TRP A C 1
ATOM 979 O O . TRP A 1 120 ? -6.404 -6.711 -9.486 1.00 80.31 120 TRP A O 1
ATOM 989 N N . LEU A 1 121 ? -7.263 -4.737 -8.883 1.00 81.69 121 LEU A N 1
ATOM 990 C CA . LEU A 1 121 ? -8.289 -4.706 -9.925 1.00 81.69 121 LEU A CA 1
ATOM 991 C C . LEU A 1 121 ? -7.756 -4.211 -11.275 1.00 81.69 121 LEU A C 1
ATOM 993 O O . LEU A 1 121 ? -8.392 -4.467 -12.294 1.00 81.69 121 LEU A O 1
ATOM 997 N N . PHE A 1 122 ? -6.638 -3.490 -11.299 1.00 75.94 122 PHE A N 1
ATOM 998 C CA . PHE A 1 122 ? -6.147 -2.802 -12.498 1.00 75.94 122 PHE A CA 1
ATOM 999 C C . PHE A 1 122 ? -4.686 -3.115 -12.861 1.00 75.94 122 PHE A C 1
ATOM 1001 O O . PHE A 1 122 ? -4.167 -2.542 -13.825 1.00 75.94 122 PHE A O 1
ATOM 1008 N N . ILE A 1 123 ? -4.033 -3.987 -12.090 1.00 64.62 123 ILE A N 1
ATOM 1009 C CA . ILE A 1 123 ? -2.665 -4.493 -12.293 1.00 64.62 123 ILE A CA 1
ATOM 1010 C C . ILE A 1 123 ? -2.727 -5.986 -12.615 1.00 64.62 123 ILE A C 1
ATOM 1012 O O . ILE A 1 123 ? -1.866 -6.433 -13.402 1.00 64.62 123 ILE A O 1
#

Sequence (123 aa):
MLVSTNRIIAFYYAIFLSDYIGLNRIVCGLNNKKMPYLHLIDEAIGLLNIEIRIVKWRIKYPEQFQQHANKLFLSPLHLDDKTSLVNIMEIVSGLFLSKRIVYQNGKPVHLTDLGKAFEWLFI

Radius of gyration: 19.37 Å; chains: 1; bounding box: 45×35×46 Å

Secondary structure (DSSP, 8-state):
-HHHHHHHHHHHHHHHHHHHHHHHHHHHHHTTS---HHHHHHHHHHHHHHHHHHHHHHHH-HHHHHHHHTTS---S----TT--HHHHHHHHHHHHHTT--B-TTSPBPPHHHHHHHHHHHH-